Protein AF-A0A8H4NQE8-F1 (afdb_monomer_lite)

Structure (mmCIF, N/CA/C/O backbone):
data_AF-A0A8H4NQE8-F1
#
_entry.id   AF-A0A8H4NQE8-F1
#
loop_
_atom_site.group_PDB
_atom_site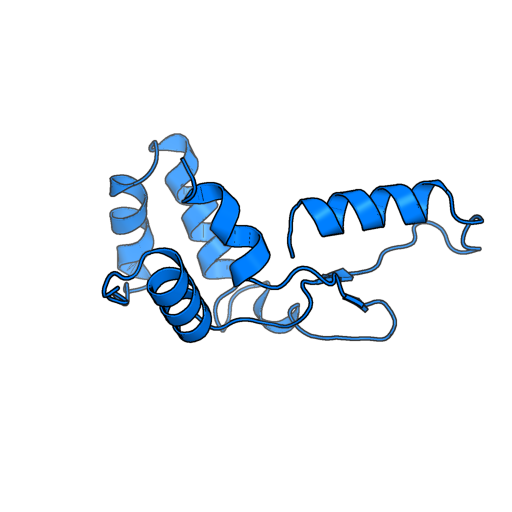.id
_atom_site.type_symbol
_atom_site.label_atom_id
_atom_site.label_alt_id
_atom_site.label_comp_id
_atom_site.label_asym_id
_atom_site.label_entity_id
_atom_site.label_seq_id
_atom_site.pdbx_PDB_ins_code
_atom_site.Cartn_x
_atom_site.Cartn_y
_atom_site.Cartn_z
_atom_site.occupancy
_atom_site.B_iso_or_equiv
_atom_site.auth_seq_id
_atom_site.auth_comp_id
_atom_site.auth_asym_id
_atom_site.auth_atom_id
_atom_site.pdbx_PDB_model_num
ATOM 1 N N . VAL A 1 1 ? 3.074 0.486 -1.363 1.00 93.25 1 VAL A N 1
ATOM 2 C CA . VAL A 1 1 ? 3.618 1.518 -2.280 1.00 93.25 1 VAL A CA 1
ATOM 3 C C . VAL A 1 1 ? 2.697 2.734 -2.254 1.00 93.25 1 VAL A C 1
ATOM 5 O O . VAL A 1 1 ? 1.511 2.547 -2.007 1.00 93.25 1 VAL A O 1
ATOM 8 N N . SER A 1 2 ? 3.204 3.958 -2.429 1.00 95.44 2 SER A N 1
ATOM 9 C CA . SER A 1 2 ? 2.341 5.148 -2.535 1.00 95.44 2 SER A CA 1
ATOM 10 C C . SER A 1 2 ? 1.799 5.322 -3.961 1.00 95.44 2 SER A C 1
ATOM 12 O O . SER A 1 2 ? 2.465 4.943 -4.922 1.00 95.44 2 SER A O 1
ATOM 14 N N . ILE A 1 3 ? 0.627 5.950 -4.126 1.00 94.31 3 ILE A N 1
ATOM 15 C CA . ILE A 1 3 ? 0.060 6.250 -5.461 1.00 94.31 3 ILE A CA 1
ATOM 16 C C . ILE A 1 3 ? 1.019 7.123 -6.284 1.00 94.31 3 ILE A C 1
ATOM 18 O O . ILE A 1 3 ? 1.153 6.941 -7.492 1.00 94.31 3 ILE A O 1
ATOM 22 N N . LYS A 1 4 ? 1.729 8.042 -5.620 1.00 94.56 4 LYS A N 1
ATOM 23 C CA . LYS A 1 4 ? 2.740 8.887 -6.253 1.00 94.56 4 LYS A CA 1
ATOM 24 C C . LYS A 1 4 ? 3.874 8.056 -6.859 1.00 94.56 4 LYS A C 1
ATOM 26 O O . LYS A 1 4 ? 4.198 8.256 -8.024 1.00 94.56 4 LYS A O 1
ATOM 31 N N . ASP A 1 5 ? 4.442 7.116 -6.100 1.00 97.31 5 ASP A N 1
ATOM 32 C CA . ASP A 1 5 ? 5.521 6.254 -6.603 1.00 97.31 5 ASP A CA 1
ATOM 33 C C . ASP A 1 5 ? 5.039 5.371 -7.768 1.00 97.31 5 ASP A C 1
ATOM 35 O O . ASP A 1 5 ? 5.790 5.159 -8.716 1.00 97.31 5 ASP A O 1
ATOM 39 N N . VAL A 1 6 ? 3.784 4.894 -7.733 1.00 97.00 6 VAL A N 1
ATOM 40 C CA . VAL A 1 6 ? 3.175 4.160 -8.860 1.00 97.00 6 VAL A CA 1
ATOM 41 C C . VAL A 1 6 ? 3.149 5.034 -10.112 1.00 97.00 6 VAL A C 1
ATOM 43 O O . VAL A 1 6 ? 3.654 4.623 -11.153 1.00 97.00 6 VAL A O 1
ATOM 46 N N . GLY A 1 7 ? 2.630 6.260 -10.007 1.00 96.69 7 GLY A N 1
ATOM 47 C CA . GLY A 1 7 ? 2.579 7.196 -11.131 1.00 96.69 7 GLY A CA 1
ATOM 48 C C . GLY A 1 7 ? 3.963 7.543 -11.687 1.00 96.69 7 GLY A C 1
ATOM 49 O O . GLY A 1 7 ? 4.161 7.514 -12.901 1.00 96.69 7 GLY A O 1
ATOM 50 N N . GLU A 1 8 ? 4.938 7.815 -10.812 1.00 96.56 8 GLU A N 1
ATOM 51 C CA . GLU A 1 8 ? 6.331 8.061 -11.210 1.00 96.56 8 GLU A CA 1
ATOM 52 C C . GLU A 1 8 ? 6.942 6.848 -11.923 1.00 96.56 8 GLU A C 1
ATOM 54 O O . GLU A 1 8 ? 7.620 7.010 -12.938 1.00 96.56 8 GLU A O 1
ATOM 59 N N . SER A 1 9 ? 6.688 5.635 -11.424 1.00 95.94 9 SER A N 1
ATOM 60 C CA . SER A 1 9 ? 7.190 4.401 -12.027 1.00 95.94 9 SER A CA 1
ATOM 61 C C . SER A 1 9 ? 6.588 4.171 -13.414 1.00 95.94 9 SER A C 1
ATOM 63 O O . SER A 1 9 ? 7.337 3.964 -14.367 1.00 95.94 9 SER A O 1
ATOM 65 N N . CYS A 1 10 ? 5.269 4.319 -13.568 1.00 95.44 10 CYS A N 1
ATOM 66 C CA . CYS A 1 10 ? 4.609 4.219 -14.869 1.00 95.44 10 CYS A CA 1
ATOM 67 C C . CYS A 1 10 ? 5.138 5.258 -15.867 1.00 95.44 10 CYS A C 1
ATOM 69 O O . CYS A 1 10 ? 5.445 4.912 -17.005 1.00 95.44 10 CYS A O 1
ATOM 71 N N . ALA A 1 11 ? 5.280 6.521 -15.450 1.00 96.50 11 ALA A N 1
ATOM 72 C CA . ALA A 1 11 ? 5.799 7.581 -16.313 1.00 96.50 11 ALA A CA 1
ATOM 73 C C . ALA A 1 11 ? 7.253 7.317 -16.734 1.00 96.50 11 ALA A C 1
ATOM 75 O O . ALA A 1 11 ? 7.605 7.513 -17.895 1.00 96.50 11 ALA A O 1
ATOM 76 N N . LYS A 1 12 ? 8.089 6.837 -15.807 1.00 94.69 12 LYS A N 1
ATOM 77 C CA . LYS A 1 12 ? 9.479 6.474 -16.091 1.00 94.69 12 LYS A CA 1
ATOM 78 C C . LYS A 1 12 ? 9.568 5.347 -17.118 1.00 94.69 12 LYS A C 1
ATOM 80 O O . LYS A 1 12 ? 10.331 5.474 -18.067 1.00 94.69 12 LYS A O 1
ATOM 85 N N . GLU A 1 13 ? 8.808 4.270 -16.939 1.00 92.62 13 GLU A N 1
ATOM 86 C CA . GLU A 1 13 ? 8.848 3.124 -17.856 1.00 92.62 13 GLU A CA 1
ATOM 87 C C . GLU A 1 13 ? 8.241 3.453 -19.225 1.00 92.62 13 GLU A C 1
ATOM 89 O O . GLU A 1 13 ? 8.733 2.966 -20.236 1.00 92.62 13 GLU A O 1
ATOM 94 N N . LEU A 1 14 ? 7.236 4.333 -19.283 1.00 93.19 14 LEU A N 1
ATOM 95 C CA . LEU A 1 14 ? 6.666 4.811 -20.546 1.00 93.19 14 LEU A CA 1
ATOM 96 C C . LEU A 1 14 ? 7.672 5.623 -21.381 1.00 93.19 14 LEU A C 1
ATOM 98 O O . LEU A 1 14 ? 7.606 5.608 -22.608 1.00 93.19 14 LEU A O 1
ATOM 102 N N . LEU A 1 15 ? 8.576 6.349 -20.719 1.00 95.44 15 LEU A N 1
ATOM 103 C CA . LEU A 1 15 ? 9.592 7.195 -21.356 1.00 95.44 15 LEU A CA 1
ATOM 104 C C . LEU A 1 15 ? 10.941 6.485 -21.552 1.00 95.44 15 LEU A C 1
ATOM 106 O O . LEU A 1 15 ? 11.847 7.062 -22.154 1.00 95.44 15 LEU A O 1
ATOM 110 N N . ALA A 1 16 ? 11.104 5.275 -21.018 1.00 91.44 16 ALA A N 1
ATOM 111 C CA . ALA A 1 16 ? 12.335 4.508 -21.131 1.00 91.44 16 ALA A CA 1
ATOM 112 C C . ALA A 1 16 ? 12.497 3.900 -22.533 1.00 91.44 16 ALA A C 1
ATOM 114 O O . ALA A 1 16 ? 11.535 3.716 -23.281 1.00 91.44 16 ALA A O 1
ATOM 115 N N . GLU A 1 17 ? 13.732 3.541 -22.885 1.00 90.56 17 GLU A N 1
ATOM 116 C CA . GLU A 1 17 ? 13.976 2.728 -24.074 1.00 90.56 17 GLU A CA 1
ATOM 117 C C . GLU A 1 17 ? 13.274 1.368 -23.954 1.00 90.56 17 GLU A C 1
ATOM 119 O O . GLU A 1 17 ? 13.174 0.786 -22.869 1.00 90.56 17 GLU A O 1
ATOM 124 N N . CYS A 1 18 ? 12.794 0.847 -25.088 1.00 84.12 18 CYS A N 1
ATOM 125 C CA . CYS A 1 18 ? 12.128 -0.448 -25.123 1.00 84.12 18 CYS A CA 1
ATOM 126 C C . CYS A 1 18 ? 13.049 -1.539 -24.580 1.00 84.12 18 CYS A C 1
ATOM 128 O O . CYS A 1 18 ? 14.139 -1.785 -25.100 1.00 84.12 18 CYS A O 1
ATOM 130 N N . LYS A 1 19 ? 12.567 -2.251 -23.563 1.00 82.12 19 LYS A N 1
ATOM 131 C CA . LYS A 1 19 ? 13.236 -3.452 -23.074 1.00 82.12 19 LYS A CA 1
ATOM 132 C C . LYS A 1 19 ? 13.168 -4.505 -24.176 1.00 82.12 19 LYS A C 1
ATOM 134 O O . LYS A 1 19 ? 12.108 -4.740 -24.747 1.00 82.12 19 LYS A O 1
ATOM 139 N N . GLY A 1 20 ? 14.286 -5.168 -24.464 1.00 81.50 20 GLY A N 1
ATOM 140 C CA . GLY A 1 20 ? 14.367 -6.220 -25.490 1.00 81.50 20 GLY A CA 1
ATOM 141 C C . GLY A 1 20 ? 13.567 -7.497 -25.179 1.00 81.50 20 GLY A C 1
ATOM 142 O O . GLY A 1 20 ? 13.775 -8.514 -25.831 1.00 81.50 20 GLY A O 1
ATOM 143 N N . ILE A 1 21 ? 12.692 -7.471 -24.169 1.00 84.38 21 ILE A N 1
ATOM 144 C CA . ILE A 1 21 ? 11.855 -8.578 -23.701 1.00 84.38 21 ILE A CA 1
ATOM 145 C C . ILE A 1 21 ? 10.420 -8.051 -23.593 1.00 84.38 21 ILE A C 1
ATOM 147 O O . ILE A 1 21 ? 10.196 -7.016 -22.968 1.00 84.38 21 ILE A O 1
ATOM 151 N N . SER A 1 22 ? 9.455 -8.761 -24.188 1.00 87.38 22 SER A N 1
ATOM 152 C CA . SER A 1 22 ? 8.036 -8.389 -24.171 1.00 87.38 22 SER A CA 1
ATOM 153 C C . SER A 1 22 ? 7.130 -9.624 -24.015 1.00 87.38 22 SER A C 1
ATOM 155 O O . SER A 1 22 ? 7.318 -10.590 -24.760 1.00 87.38 22 SER A O 1
ATOM 157 N N . PRO A 1 23 ? 6.151 -9.610 -23.088 1.00 88.62 23 PRO A N 1
ATOM 158 C CA . PRO A 1 23 ? 5.919 -8.560 -22.093 1.0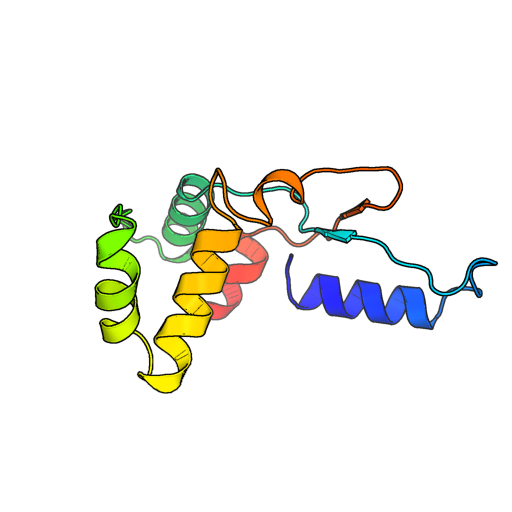0 88.62 23 PRO A CA 1
ATOM 159 C C . PRO A 1 23 ? 7.008 -8.547 -21.007 1.00 88.62 23 PRO A C 1
ATOM 161 O O . PRO A 1 23 ? 7.529 -9.590 -20.612 1.00 88.62 23 PRO A O 1
ATOM 164 N N . TYR A 1 24 ? 7.347 -7.353 -20.524 1.00 88.94 24 TYR A N 1
ATOM 165 C CA . TYR A 1 24 ? 8.227 -7.173 -19.372 1.00 88.94 24 TYR A CA 1
ATOM 166 C C . TYR A 1 24 ? 7.389 -6.858 -18.131 1.00 88.94 24 TYR A C 1
ATOM 168 O O . TYR A 1 24 ? 6.596 -5.919 -18.150 1.00 88.94 24 TYR A O 1
ATOM 176 N N . TYR A 1 25 ? 7.609 -7.610 -17.052 1.00 90.25 25 TYR A N 1
ATOM 177 C CA . TYR A 1 25 ? 6.965 -7.405 -15.755 1.00 90.25 25 TYR A CA 1
ATOM 178 C C . TYR A 1 25 ? 8.017 -7.173 -14.673 1.00 90.25 25 TYR A C 1
ATOM 180 O O . TYR A 1 25 ? 9.128 -7.706 -14.756 1.00 90.25 25 TYR A O 1
ATOM 188 N N . TYR A 1 26 ? 7.654 -6.381 -13.672 1.00 92.31 26 TYR A N 1
ATOM 189 C CA . TYR A 1 26 ? 8.462 -6.101 -12.493 1.00 92.31 26 TYR A CA 1
ATOM 190 C C . TYR A 1 26 ? 7.537 -5.765 -11.322 1.00 92.31 26 TYR A C 1
ATOM 192 O O . TYR A 1 26 ? 6.442 -5.237 -11.540 1.00 92.31 26 TYR A O 1
ATOM 200 N N . ASP A 1 27 ? 7.987 -6.043 -10.104 1.00 93.38 27 ASP A N 1
ATOM 201 C CA . ASP A 1 27 ? 7.225 -5.742 -8.896 1.00 93.38 27 ASP A CA 1
ATOM 202 C C . ASP A 1 27 ? 7.573 -4.345 -8.397 1.00 93.38 27 ASP A C 1
ATOM 204 O O . ASP A 1 27 ? 8.742 -3.955 -8.354 1.00 93.38 27 ASP A O 1
ATOM 208 N N . LEU A 1 28 ? 6.557 -3.573 -8.013 1.00 94.94 28 LEU A N 1
ATOM 209 C CA . LEU A 1 28 ? 6.743 -2.240 -7.449 1.00 94.94 28 LEU A CA 1
ATOM 210 C C . LEU A 1 28 ? 6.294 -2.208 -5.989 1.00 94.94 28 LEU A C 1
ATOM 212 O O . LEU A 1 28 ? 5.099 -2.176 -5.682 1.00 94.94 28 LEU A O 1
ATOM 216 N N . TYR A 1 29 ? 7.261 -2.110 -5.081 1.00 94.00 29 TYR A N 1
ATOM 217 C CA . TYR A 1 29 ? 7.001 -1.966 -3.652 1.00 94.00 29 TYR A CA 1
ATOM 218 C C . TYR A 1 29 ? 7.180 -0.537 -3.151 1.00 94.00 29 TYR A C 1
ATOM 220 O O . TYR A 1 29 ? 7.647 0.364 -3.845 1.00 94.00 29 TYR A O 1
ATOM 228 N N . GLY A 1 30 ? 6.746 -0.311 -1.907 1.00 93.12 30 GLY A N 1
ATOM 229 C CA . GLY A 1 30 ? 7.143 0.889 -1.173 1.00 93.12 30 GLY A CA 1
ATOM 230 C C . GLY A 1 30 ? 8.640 0.865 -0.830 1.00 93.12 30 GLY A C 1
ATOM 231 O O . GLY A 1 30 ? 9.330 -0.104 -1.159 1.00 93.12 30 GLY A O 1
ATOM 23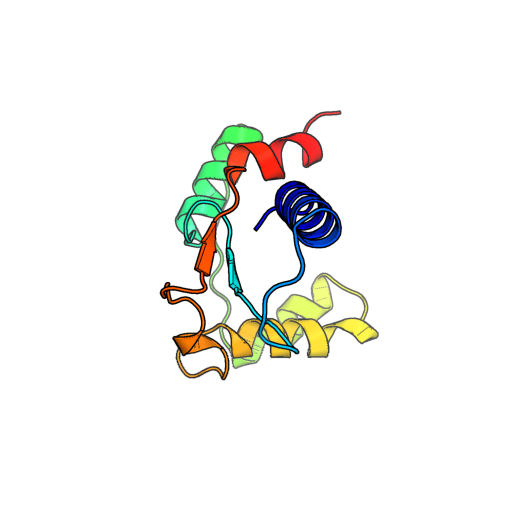2 N N . PRO A 1 31 ? 9.140 1.888 -0.118 1.00 94.56 31 PRO A N 1
ATOM 233 C CA . PRO A 1 31 ? 10.548 1.937 0.285 1.00 94.56 31 PRO A CA 1
ATOM 234 C C . PRO A 1 31 ? 10.950 0.762 1.187 1.00 94.56 31 PRO A C 1
ATOM 236 O O . PRO A 1 31 ? 12.104 0.349 1.185 1.00 94.56 31 PRO A O 1
ATOM 239 N N . ARG A 1 32 ? 9.993 0.205 1.939 1.00 93.38 32 ARG A N 1
ATOM 240 C CA . ARG A 1 32 ? 10.135 -1.007 2.754 1.00 93.38 32 ARG A CA 1
ATOM 241 C C . ARG A 1 32 ? 8.768 -1.627 3.048 1.00 93.38 32 ARG A C 1
ATOM 243 O O . ARG A 1 32 ? 7.734 -0.995 2.815 1.00 93.38 32 ARG A O 1
ATOM 250 N N . HIS A 1 33 ? 8.765 -2.839 3.600 1.00 90.81 33 HIS A N 1
ATOM 251 C CA . HIS A 1 33 ? 7.565 -3.438 4.185 1.00 90.81 33 HIS A CA 1
ATOM 252 C C . HIS A 1 33 ? 7.247 -2.802 5.543 1.00 90.81 33 HIS A C 1
ATOM 254 O O . HIS A 1 33 ? 8.140 -2.367 6.277 1.00 90.81 33 HIS A O 1
ATOM 260 N N . TYR A 1 34 ? 5.958 -2.756 5.868 1.00 92.69 34 TYR A N 1
ATOM 261 C CA . TYR A 1 34 ? 5.446 -2.192 7.112 1.00 92.69 34 TYR A CA 1
ATOM 262 C C . TYR A 1 34 ? 4.558 -3.216 7.808 1.00 92.69 34 TYR A C 1
ATOM 264 O O . TYR A 1 34 ? 3.725 -3.865 7.176 1.00 92.69 34 TYR A O 1
ATOM 272 N N . SER A 1 35 ? 4.727 -3.337 9.118 1.00 92.38 35 SER A N 1
ATOM 273 C CA . SER A 1 35 ? 3.845 -4.107 9.986 1.00 92.38 35 SER A CA 1
ATOM 274 C C . SER A 1 35 ? 2.649 -3.261 10.451 1.00 92.38 35 SER A C 1
ATOM 276 O O . SER A 1 35 ? 2.694 -2.028 10.389 1.00 92.38 35 SER A O 1
ATOM 278 N N . PRO A 1 36 ? 1.596 -3.874 11.022 1.00 93.88 36 PRO A N 1
ATOM 279 C CA . PRO A 1 36 ? 0.532 -3.125 11.696 1.00 93.88 36 PRO A CA 1
ATOM 280 C C . PRO A 1 36 ? 1.041 -2.197 12.815 1.00 93.88 36 PRO A C 1
ATOM 282 O O . PRO A 1 36 ? 0.447 -1.149 13.066 1.00 93.88 36 PRO A O 1
ATOM 285 N N . ILE A 1 37 ? 2.163 -2.543 13.461 1.00 97.00 37 ILE A N 1
ATOM 286 C CA . ILE A 1 37 ? 2.793 -1.706 14.492 1.00 97.00 37 ILE A CA 1
ATOM 287 C C . ILE A 1 37 ? 3.396 -0.438 13.879 1.00 97.00 37 ILE A C 1
ATOM 289 O O . ILE A 1 37 ? 3.229 0.645 14.442 1.00 97.00 37 ILE A O 1
ATOM 293 N N . ASP A 1 38 ? 4.040 -0.545 12.711 1.00 97.38 38 ASP A N 1
ATOM 294 C CA . ASP A 1 38 ? 4.540 0.623 11.979 1.00 97.38 38 ASP A CA 1
ATOM 295 C C . ASP A 1 38 ? 3.392 1.570 11.604 1.00 97.38 38 ASP A C 1
ATOM 297 O O . ASP A 1 38 ? 3.519 2.786 11.745 1.00 97.38 38 ASP A O 1
ATOM 301 N N . VAL A 1 39 ? 2.256 1.015 11.162 1.00 96.38 39 VAL A N 1
ATOM 302 C CA . VAL A 1 39 ? 1.060 1.796 10.805 1.00 96.38 39 VAL A CA 1
ATOM 303 C C . VAL A 1 39 ? 0.496 2.523 12.021 1.00 96.38 39 VAL A C 1
ATOM 305 O O . VAL A 1 39 ? 0.232 3.723 11.934 1.00 96.38 39 VAL A O 1
ATOM 308 N N . LYS A 1 40 ? 0.380 1.845 13.171 1.00 97.69 40 LYS A N 1
ATOM 309 C CA . LYS A 1 40 ? -0.004 2.492 14.434 1.00 97.69 40 LYS A CA 1
ATOM 310 C C . LYS A 1 40 ? 0.930 3.656 14.755 1.00 97.69 40 LYS A C 1
ATOM 312 O O . LYS A 1 40 ? 0.454 4.771 14.936 1.00 97.69 40 LYS A O 1
ATOM 317 N N . ALA A 1 41 ? 2.241 3.419 14.787 1.00 97.75 41 ALA A N 1
ATOM 318 C CA . ALA A 1 41 ? 3.215 4.450 15.138 1.00 97.75 41 ALA A CA 1
ATOM 319 C C . ALA A 1 41 ? 3.158 5.654 14.182 1.00 97.75 41 ALA A C 1
ATOM 321 O O . ALA A 1 41 ? 3.220 6.802 14.625 1.00 97.75 41 ALA A O 1
ATOM 322 N N . ALA A 1 42 ? 2.987 5.407 12.879 1.00 97.19 42 ALA A N 1
ATOM 323 C CA . ALA A 1 42 ? 2.832 6.458 11.880 1.00 97.19 42 ALA A CA 1
ATOM 324 C C . ALA A 1 42 ? 1.568 7.297 12.115 1.00 97.19 42 ALA A C 1
ATOM 326 O O . ALA A 1 42 ? 1.632 8.524 12.086 1.00 97.19 42 ALA A O 1
ATOM 327 N N . LEU A 1 43 ? 0.428 6.659 12.383 1.00 96.94 43 LEU A N 1
ATOM 328 C CA . LEU A 1 43 ? -0.823 7.370 12.626 1.00 96.94 43 LEU A CA 1
ATOM 329 C C . LEU A 1 43 ? -0.819 8.124 13.966 1.00 96.94 43 LEU A C 1
ATOM 331 O O . LEU A 1 43 ? -1.314 9.250 14.022 1.00 96.94 43 LEU A O 1
ATOM 335 N N . GLU A 1 44 ? -0.229 7.565 15.028 1.00 97.69 44 GLU A N 1
ATOM 336 C CA . GLU A 1 44 ? -0.063 8.277 16.306 1.00 97.69 44 GLU A CA 1
ATOM 337 C C . GLU A 1 44 ? 0.835 9.512 16.129 1.00 97.69 44 GLU A C 1
ATOM 339 O O . GLU A 1 44 ? 0.527 10.584 16.647 1.00 97.69 44 GLU A O 1
ATOM 344 N N . ASN A 1 45 ? 1.907 9.394 15.333 1.00 96.81 45 ASN A N 1
ATOM 345 C CA . ASN A 1 45 ? 2.779 10.516 14.986 1.00 96.81 45 ASN A CA 1
ATOM 346 C C . ASN A 1 45 ? 2.032 11.622 14.228 1.00 96.81 45 ASN A C 1
AT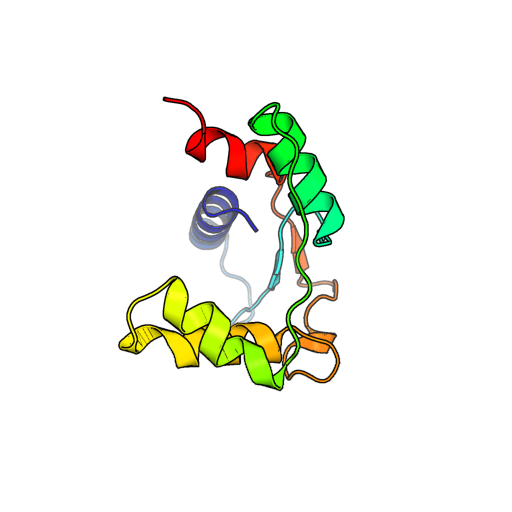OM 348 O O . ASN A 1 45 ? 2.189 12.795 14.555 1.00 96.81 45 ASN A O 1
ATOM 352 N N . ILE A 1 46 ? 1.229 11.256 13.224 1.00 97.00 46 ILE A N 1
ATOM 353 C CA . ILE A 1 46 ? 0.514 12.219 12.376 1.00 97.00 46 ILE A CA 1
ATOM 354 C C . ILE A 1 46 ? -0.600 12.921 13.153 1.00 97.00 46 ILE A C 1
ATOM 356 O O . ILE A 1 46 ? -0.771 14.129 13.030 1.00 97.00 46 ILE A O 1
ATOM 360 N N . THR A 1 47 ? -1.371 12.164 13.931 1.00 95.81 47 THR A N 1
ATOM 361 C CA . THR A 1 47 ? -2.593 12.672 14.572 1.00 95.81 47 THR A CA 1
ATOM 362 C C . THR A 1 47 ? -2.360 13.241 15.969 1.00 95.81 47 THR A C 1
ATOM 364 O O . THR A 1 47 ? -3.236 13.926 16.496 1.00 95.81 47 THR A O 1
ATOM 367 N N . GLY A 1 48 ? -1.233 12.913 16.609 1.00 96.25 48 GLY A N 1
ATOM 368 C CA . GLY A 1 48 ? -0.980 13.208 18.022 1.00 96.25 48 GLY A CA 1
ATOM 369 C C . GLY A 1 48 ? -1.890 12.444 18.994 1.00 96.25 48 GLY A C 1
ATOM 370 O O . GLY A 1 48 ? -1.869 12.717 20.194 1.00 96.25 48 GLY A O 1
ATOM 371 N N . LYS A 1 49 ? -2.707 11.502 18.504 1.00 96.81 49 LYS A N 1
ATOM 372 C CA . LYS A 1 49 ? -3.656 10.713 19.300 1.00 96.81 49 LYS A CA 1
ATOM 373 C C . LYS A 1 49 ? -3.111 9.312 19.539 1.00 96.81 49 LYS A C 1
ATOM 375 O O . LYS A 1 49 ? -2.349 8.791 18.732 1.00 96.81 49 LYS A O 1
ATOM 380 N N . ARG A 1 50 ? -3.540 8.683 20.636 1.00 97.25 50 ARG A N 1
ATOM 381 C CA . ARG A 1 50 ? -3.311 7.251 20.868 1.00 97.25 50 ARG A CA 1
ATOM 382 C C . ARG A 1 50 ? -4.217 6.422 19.969 1.00 97.25 50 ARG A C 1
ATOM 384 O O . ARG A 1 50 ? -5.386 6.764 19.801 1.00 97.25 50 ARG A O 1
ATOM 391 N N . ILE A 1 51 ? -3.670 5.348 19.409 1.00 96.38 51 ILE A N 1
ATOM 392 C CA . ILE A 1 51 ? -4.378 4.463 18.481 1.00 96.38 51 ILE A CA 1
ATOM 393 C C . ILE A 1 51 ? -4.239 3.021 18.944 1.00 96.38 51 ILE A C 1
ATOM 395 O O . ILE A 1 51 ? -3.137 2.537 19.208 1.00 96.38 51 ILE A O 1
ATOM 399 N N . ASP A 1 52 ? -5.361 2.316 18.996 1.00 96.12 52 ASP A N 1
ATOM 400 C CA . ASP A 1 52 ? -5.403 0.905 19.356 1.00 96.12 52 ASP A CA 1
ATOM 401 C C . ASP A 1 52 ? -5.384 0.009 18.117 1.00 96.12 52 ASP A C 1
ATOM 403 O O . ASP A 1 52 ? -5.930 0.344 17.067 1.00 96.12 52 ASP A O 1
ATOM 407 N N . ILE A 1 53 ? -4.741 -1.151 18.258 1.00 95.56 53 ILE A N 1
ATOM 408 C CA . ILE A 1 53 ? -4.799 -2.232 17.274 1.00 95.56 53 ILE A CA 1
ATOM 409 C C . ILE A 1 53 ? -5.755 -3.275 17.828 1.00 95.56 53 ILE A C 1
ATOM 411 O O . ILE A 1 53 ? -5.539 -3.795 18.922 1.00 95.56 53 ILE A O 1
ATOM 415 N N . ILE A 1 54 ? -6.792 -3.584 17.057 1.00 93.88 54 ILE A N 1
ATOM 416 C CA . ILE A 1 54 ? -7.795 -4.580 17.420 1.00 93.88 54 ILE A CA 1
ATOM 417 C C . ILE A 1 54 ? -7.581 -5.798 16.516 1.00 93.88 54 ILE A C 1
ATOM 419 O O . ILE A 1 54 ? -7.801 -5.687 15.307 1.00 93.88 54 ILE A O 1
ATOM 423 N N . PRO A 1 55 ? -7.129 -6.944 17.054 1.00 93.25 55 PRO A N 1
ATOM 424 C CA . PRO A 1 55 ? -7.048 -8.173 16.281 1.00 93.25 55 PRO A CA 1
ATOM 425 C C . PRO A 1 55 ? -8.458 -8.692 15.985 1.00 93.25 55 PRO A C 1
ATOM 427 O O . PRO A 1 55 ? -9.326 -8.691 16.858 1.00 93.25 55 PRO A O 1
ATOM 430 N N . ILE A 1 56 ? -8.673 -9.142 14.751 1.00 94.44 56 ILE A N 1
ATOM 431 C CA . ILE A 1 56 ? -9.940 -9.711 14.293 1.00 94.44 56 ILE A CA 1
ATOM 432 C C . ILE A 1 56 ? -9.685 -11.153 13.868 1.00 94.44 56 ILE A C 1
ATOM 434 O O . ILE A 1 56 ? -8.779 -11.421 13.078 1.00 94.44 56 ILE A O 1
ATOM 438 N N . GLU A 1 57 ? -10.483 -12.074 14.403 1.00 93.81 57 GLU A N 1
ATOM 439 C CA . GLU A 1 57 ? -10.432 -13.484 14.016 1.00 93.81 57 GLU A CA 1
ATOM 440 C C . GLU A 1 57 ? -10.857 -13.665 12.555 1.00 93.81 57 GLU A C 1
ATOM 442 O O . GLU A 1 57 ? -11.725 -12.947 12.050 1.00 93.81 57 GLU A O 1
ATOM 447 N N . LYS A 1 58 ? -10.246 -14.636 11.866 1.00 91.88 58 LYS A N 1
ATOM 448 C CA . LYS A 1 58 ? -10.460 -14.844 10.422 1.00 91.88 58 LYS A CA 1
ATOM 449 C C . LYS A 1 58 ? -11.936 -15.071 10.070 1.00 91.88 58 LYS A C 1
ATOM 451 O O . LYS A 1 58 ? -12.405 -14.541 9.069 1.00 91.88 58 LYS A O 1
ATOM 456 N N . ASP A 1 59 ? -12.663 -15.821 10.894 1.00 93.88 59 ASP A N 1
ATOM 457 C CA . ASP A 1 59 ? -14.091 -16.126 10.726 1.00 93.88 59 ASP A CA 1
ATOM 458 C C . ASP A 1 59 ? -15.008 -14.915 10.977 1.00 93.88 59 ASP A C 1
ATOM 460 O O . ASP A 1 59 ? -16.113 -14.853 10.443 1.00 93.88 59 ASP A O 1
ATOM 464 N N . LYS A 1 60 ? -14.530 -13.917 11.729 1.00 96.31 60 LYS A N 1
ATOM 465 C CA . LYS A 1 60 ? -15.249 -12.667 12.029 1.00 96.31 60 LYS A CA 1
ATOM 466 C C . LYS A 1 60 ? -14.909 -11.519 11.084 1.00 96.31 60 LYS A C 1
ATOM 468 O O . LYS A 1 60 ? -15.539 -10.463 11.154 1.00 96.31 60 LYS A O 1
ATOM 473 N N . LEU A 1 61 ? -13.933 -11.697 10.192 1.00 94.75 61 LEU A N 1
ATOM 474 C CA . LEU A 1 61 ? -13.450 -10.630 9.316 1.00 94.75 61 LEU A CA 1
ATOM 475 C C . LEU A 1 61 ? -14.564 -10.061 8.425 1.00 94.75 61 LEU A C 1
ATOM 477 O O . LEU A 1 61 ? -14.679 -8.844 8.297 1.00 94.75 61 LEU A O 1
ATOM 481 N N . SER A 1 62 ? -15.427 -10.917 7.868 1.00 96.31 62 SER A N 1
ATOM 482 C CA . SER A 1 62 ? -16.545 -10.471 7.024 1.00 96.31 62 SER A CA 1
ATOM 483 C C . SER A 1 62 ? -17.564 -9.631 7.790 1.00 96.31 62 SER A C 1
ATOM 485 O O . SER A 1 62 ? -18.041 -8.630 7.259 1.00 96.31 62 SER A O 1
ATOM 487 N N . GLU A 1 63 ? -17.898 -10.016 9.023 1.00 97.06 63 GLU A N 1
ATOM 488 C CA . GLU A 1 63 ? -18.816 -9.252 9.872 1.00 97.06 63 GLU A CA 1
ATOM 489 C C . GLU A 1 63 ? -18.216 -7.887 10.218 1.00 97.06 63 GLU A C 1
ATOM 491 O O . GLU A 1 63 ? -18.886 -6.862 10.106 1.00 97.06 63 GLU A O 1
ATOM 496 N N . PHE A 1 64 ? -16.929 -7.862 10.573 1.00 96.12 64 PHE A N 1
ATOM 497 C CA . PHE A 1 64 ? -16.218 -6.628 10.882 1.00 96.12 64 PHE A CA 1
ATOM 498 C C . PHE A 1 64 ? -16.175 -5.667 9.683 1.00 96.12 64 PHE A C 1
ATOM 500 O O . PHE A 1 64 ? -16.484 -4.483 9.825 1.00 96.12 64 PHE A O 1
ATOM 507 N N . VAL A 1 65 ? -15.832 -6.166 8.491 1.00 95.75 65 VAL A N 1
ATOM 508 C CA . VAL A 1 65 ? -15.757 -5.355 7.264 1.00 95.75 65 VAL A CA 1
ATOM 509 C C . VAL A 1 65 ? -17.136 -4.811 6.874 1.00 95.75 65 VAL A C 1
ATOM 511 O O . VAL A 1 65 ? -17.245 -3.634 6.524 1.00 95.75 65 VAL A O 1
ATOM 514 N N . ALA A 1 66 ? -18.204 -5.604 7.013 1.00 97.06 66 ALA A N 1
ATOM 515 C CA . ALA A 1 66 ? -19.574 -5.182 6.703 1.00 97.06 66 ALA A CA 1
ATOM 516 C C . ALA A 1 66 ? -20.063 -3.974 7.522 1.00 97.06 66 ALA A C 1
ATOM 518 O O . ALA A 1 66 ? -20.963 -3.259 7.089 1.00 97.06 66 ALA A O 1
ATOM 519 N N . GLN A 1 67 ? -19.455 -3.699 8.680 1.00 97.06 67 GLN A N 1
ATOM 520 C CA . GLN A 1 67 ? -19.765 -2.515 9.489 1.00 97.06 67 GLN A CA 1
ATOM 521 C C . GLN A 1 67 ? -19.103 -1.228 8.968 1.00 97.06 67 GLN A C 1
ATOM 523 O O . GLN A 1 67 ? -19.409 -0.141 9.463 1.00 97.06 67 GLN A O 1
ATOM 528 N N . LYS A 1 68 ? -18.148 -1.328 8.034 1.00 94.25 68 LYS A N 1
ATOM 529 C CA . LYS A 1 68 ? -17.291 -0.213 7.590 1.00 94.25 68 LYS A CA 1
ATOM 530 C C . LYS A 1 68 ? -17.472 0.163 6.125 1.00 94.25 68 LYS A C 1
ATOM 532 O O . LYS A 1 68 ? -17.146 1.291 5.764 1.00 94.25 68 LYS A O 1
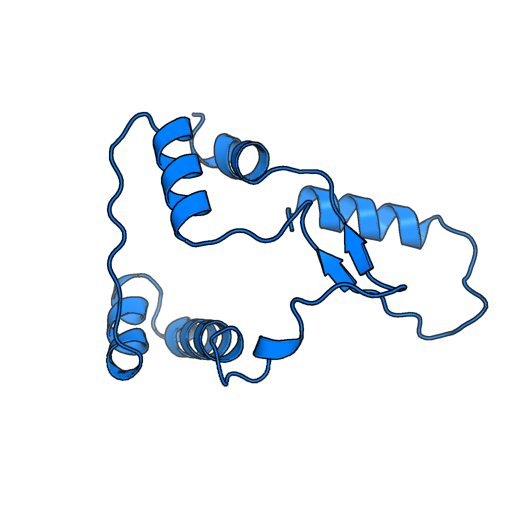ATOM 537 N N . VAL A 1 69 ? -17.975 -0.748 5.294 1.00 94.81 69 VAL A N 1
ATOM 538 C CA . VAL A 1 69 ? -18.128 -0.538 3.848 1.00 94.81 69 VAL A CA 1
ATOM 539 C C . VAL A 1 69 ? -19.496 -1.015 3.348 1.00 94.81 69 VAL A C 1
ATOM 541 O O . VAL A 1 69 ? -20.135 -1.836 4.007 1.00 94.81 69 VAL A O 1
ATOM 544 N N . PRO A 1 70 ? -19.959 -0.547 2.173 1.00 96.50 70 PRO A N 1
ATOM 545 C CA . PRO A 1 70 ? -21.152 -1.089 1.531 1.00 96.50 70 PRO A CA 1
ATOM 546 C C . PRO A 1 70 ? -21.056 -2.603 1.304 1.00 96.50 70 PRO A C 1
ATOM 548 O O . PRO A 1 70 ? -20.008 -3.110 0.906 1.00 96.50 70 PRO A O 1
ATOM 551 N N . GLY A 1 71 ? -22.181 -3.308 1.475 1.00 95.56 71 GLY A N 1
ATOM 552 C CA . GLY A 1 71 ? -22.258 -4.773 1.378 1.00 95.56 71 GLY A CA 1
ATOM 553 C C . GLY A 1 71 ? -21.662 -5.360 0.093 1.00 95.56 71 GLY A C 1
ATOM 554 O O . GLY A 1 71 ? -21.044 -6.420 0.133 1.00 95.56 71 GLY A O 1
ATOM 555 N N . ALA A 1 72 ? -21.777 -4.636 -1.024 1.00 96.50 72 ALA A N 1
ATOM 556 C CA . ALA A 1 72 ? -21.240 -5.041 -2.323 1.00 96.50 72 ALA A CA 1
ATOM 557 C C . ALA A 1 72 ? -19.706 -5.192 -2.359 1.00 96.50 72 ALA A C 1
ATOM 559 O O . ALA A 1 72 ? -19.207 -5.892 -3.226 1.00 96.50 72 ALA A O 1
ATOM 560 N N . HIS A 1 73 ? -18.970 -4.568 -1.433 1.00 96.81 73 HIS A N 1
ATOM 561 C CA . HIS A 1 73 ? -17.501 -4.598 -1.387 1.00 96.81 73 HIS A CA 1
ATOM 562 C C . HIS A 1 73 ? -16.944 -5.481 -0.266 1.00 96.81 73 HIS A C 1
ATOM 564 O O . HIS A 1 73 ? -15.731 -5.580 -0.098 1.00 96.81 73 HIS A O 1
ATOM 570 N N . VAL A 1 74 ? -17.814 -6.094 0.545 1.00 96.81 74 VAL A N 1
ATOM 571 C CA . VAL A 1 74 ? -17.383 -6.826 1.743 1.00 96.81 74 VAL A CA 1
ATOM 572 C C . VAL A 1 74 ? -16.521 -8.025 1.373 1.00 96.81 74 VAL A C 1
ATOM 574 O O . VAL A 1 74 ? -15.437 -8.172 1.930 1.00 96.81 74 VAL A O 1
ATOM 577 N N . GLN A 1 75 ? -16.977 -8.858 0.432 1.00 95.94 75 GLN A N 1
ATOM 578 C CA . GLN A 1 75 ? -16.240 -10.068 0.058 1.00 95.94 75 GLN A CA 1
ATOM 579 C C . GLN A 1 75 ? -14.907 -9.735 -0.611 1.00 95.94 75 GLN A C 1
ATOM 581 O O . GLN A 1 75 ? -13.895 -10.286 -0.196 1.00 95.94 75 GLN A O 1
ATOM 586 N N . ASP A 1 76 ? -14.868 -8.752 -1.515 1.00 95.81 76 ASP A N 1
ATOM 587 C CA . ASP A 1 76 ? -13.625 -8.326 -2.173 1.00 95.81 76 ASP A CA 1
ATOM 588 C C . ASP A 1 76 ? -12.537 -7.929 -1.155 1.00 95.81 76 ASP A C 1
ATOM 590 O O . ASP A 1 76 ? -11.377 -8.328 -1.264 1.00 95.81 76 ASP A O 1
ATOM 594 N N . ILE A 1 77 ? -12.907 -7.173 -0.114 1.00 95.31 77 ILE A N 1
ATOM 595 C CA . ILE A 1 77 ? -11.967 -6.749 0.936 1.00 95.31 77 ILE A CA 1
ATOM 596 C C . ILE A 1 77 ? -11.537 -7.930 1.815 1.00 95.31 77 ILE A C 1
ATOM 598 O O . ILE A 1 77 ? -10.365 -8.013 2.201 1.00 95.31 77 ILE A O 1
ATOM 602 N N . VAL A 1 78 ? -12.463 -8.836 2.147 1.00 95.94 78 VAL A N 1
ATOM 603 C CA . VAL A 1 78 ? -12.171 -10.045 2.933 1.00 95.94 78 VAL A CA 1
ATOM 604 C C . VAL A 1 78 ? -11.196 -10.941 2.175 1.00 95.94 78 VAL A C 1
ATOM 606 O O . VAL A 1 78 ? -10.168 -11.323 2.735 1.00 95.94 78 VAL A O 1
ATOM 609 N N . GLU A 1 79 ? -11.473 -11.230 0.905 1.00 95.25 79 GLU A N 1
ATOM 610 C CA . GLU A 1 79 ? -10.634 -12.070 0.051 1.00 95.25 79 GLU A CA 1
ATOM 611 C C . GLU A 1 79 ? -9.235 -11.478 -0.115 1.00 95.25 79 GLU A C 1
ATOM 613 O O . GLU A 1 79 ? -8.248 -12.170 0.137 1.00 95.25 79 GLU A O 1
ATOM 618 N N . MET A 1 80 ? -9.133 -10.182 -0.434 1.00 93.44 80 MET A N 1
ATOM 619 C CA . MET A 1 80 ? -7.847 -9.488 -0.545 1.00 93.44 80 MET A CA 1
ATOM 620 C C . MET A 1 80 ? -7.047 -9.564 0.760 1.00 93.44 80 MET A C 1
ATOM 622 O O . MET A 1 80 ? -5.842 -9.819 0.749 1.00 93.44 80 MET A O 1
ATOM 626 N N . THR A 1 81 ? -7.709 -9.370 1.903 1.00 93.00 81 THR A N 1
ATOM 627 C CA . THR A 1 81 ? -7.043 -9.432 3.206 1.00 93.00 81 THR A CA 1
ATOM 628 C C . THR A 1 81 ? -6.532 -10.844 3.487 1.00 93.00 81 THR A C 1
ATOM 630 O O . THR A 1 81 ? -5.371 -11.009 3.853 1.00 93.00 81 THR A O 1
ATOM 633 N N . LEU A 1 82 ? -7.360 -11.874 3.284 1.00 94.06 82 LEU A N 1
ATOM 634 C CA . LEU A 1 82 ? -6.977 -13.270 3.517 1.00 94.06 82 LEU A CA 1
ATOM 635 C C . LEU A 1 82 ? -5.872 -13.742 2.566 1.00 94.06 82 LEU A C 1
ATOM 637 O O . LEU A 1 82 ? -5.002 -14.501 2.994 1.00 94.06 82 LEU A O 1
ATOM 641 N N . ALA A 1 83 ? -5.872 -13.273 1.315 1.00 93.25 83 ALA A N 1
ATOM 642 C CA . ALA A 1 83 ? -4.846 -13.593 0.328 1.00 93.25 83 ALA A CA 1
ATOM 643 C C . ALA A 1 83 ? -3.443 -13.157 0.779 1.00 93.25 83 ALA A C 1
ATOM 645 O O . ALA A 1 83 ? -2.480 -13.884 0.540 1.00 93.25 83 ALA A O 1
ATOM 646 N N . ALA A 1 84 ? -3.335 -12.017 1.467 1.00 88.12 84 ALA A N 1
ATOM 647 C CA . ALA A 1 84 ? -2.070 -11.466 1.954 1.00 88.12 84 ALA A CA 1
ATOM 648 C C . ALA A 1 84 ? -1.604 -12.041 3.307 1.00 88.12 84 ALA A C 1
ATOM 650 O O . ALA A 1 84 ? -0.454 -11.838 3.697 1.00 88.12 84 ALA A O 1
ATOM 651 N N . LEU A 1 85 ? -2.472 -12.739 4.050 1.00 89.00 85 LEU A N 1
ATOM 652 C CA . LEU A 1 85 ? -2.103 -13.353 5.330 1.00 89.00 85 LEU A CA 1
ATOM 653 C C . LEU A 1 85 ? -1.284 -14.634 5.135 1.00 89.00 85 LEU A C 1
ATOM 655 O O . LEU A 1 85 ? -1.286 -15.247 4.073 1.00 89.00 85 LEU A O 1
ATOM 659 N N . LEU A 1 86 ? -0.626 -15.091 6.205 1.00 86.06 86 LEU A N 1
ATOM 660 C CA . LEU A 1 86 ? 0.090 -16.369 6.220 1.00 86.06 86 LEU A CA 1
ATOM 661 C C . LEU A 1 86 ? -0.824 -17.525 5.763 1.00 86.06 86 LEU A C 1
ATOM 663 O O . LEU A 1 86 ? -1.911 -17.725 6.320 1.00 86.06 86 LEU A O 1
ATOM 667 N N . GLY A 1 87 ? -0.357 -18.285 4.768 1.00 86.38 87 GLY A N 1
ATOM 668 C CA . GLY A 1 87 ? -1.108 -19.368 4.123 1.00 86.38 87 GLY A CA 1
ATOM 669 C C . GLY A 1 87 ? -2.068 -18.905 3.021 1.00 86.38 87 GLY A C 1
ATOM 670 O O . GLY A 1 87 ? -2.693 -19.744 2.379 1.00 86.38 87 GLY A O 1
ATOM 671 N N . GLY A 1 88 ? -2.187 -17.595 2.799 1.00 89.44 88 GLY A N 1
ATOM 672 C CA . GLY A 1 88 ? -2.885 -17.006 1.664 1.00 89.44 88 GLY A CA 1
ATOM 673 C C . GLY A 1 88 ? -2.050 -17.053 0.384 1.00 89.44 88 GLY A C 1
ATOM 674 O O . GLY A 1 88 ? -0.827 -17.229 0.418 1.00 89.44 88 GLY A O 1
ATOM 675 N N . ILE A 1 89 ? -2.728 -16.887 -0.753 1.00 91.00 89 ILE A N 1
ATOM 676 C CA . ILE A 1 89 ? -2.137 -17.036 -2.091 1.00 91.00 89 ILE A CA 1
ATOM 677 C C . ILE A 1 89 ? -1.014 -16.031 -2.387 1.00 91.00 89 ILE A C 1
ATOM 679 O O . ILE A 1 89 ? -0.136 -16.361 -3.168 1.00 91.00 89 ILE A O 1
ATOM 683 N N . MET A 1 90 ? -1.004 -14.864 -1.731 1.00 85.19 90 MET A N 1
ATOM 684 C CA . MET A 1 90 ? 0.027 -13.827 -1.891 1.00 85.19 90 MET A CA 1
ATOM 685 C C . MET A 1 90 ? 1.104 -13.877 -0.797 1.00 85.19 90 MET A C 1
ATOM 687 O O . MET A 1 90 ? 1.977 -13.016 -0.746 1.00 85.19 90 MET A O 1
ATOM 691 N N . SER A 1 91 ? 1.059 -14.841 0.129 1.00 77.56 91 SER A N 1
ATOM 692 C CA . SER A 1 91 ? 1.943 -14.838 1.309 1.00 77.56 91 SER A CA 1
ATOM 693 C C . SER A 1 91 ? 3.444 -14.899 0.982 1.00 77.56 91 SER A C 1
ATOM 695 O O . SER A 1 91 ? 4.250 -14.410 1.773 1.00 77.56 91 SER A O 1
ATOM 697 N N . GLY A 1 92 ? 3.816 -15.465 -0.170 1.00 72.81 92 GLY A N 1
ATOM 698 C CA . GLY A 1 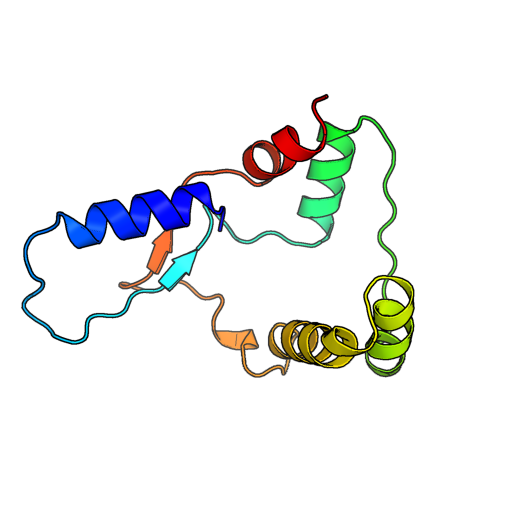92 ? 5.195 -15.524 -0.668 1.00 72.81 92 GLY A CA 1
ATOM 699 C C . GLY A 1 92 ? 5.588 -14.374 -1.597 1.00 72.81 92 GLY A C 1
ATOM 700 O O . GLY A 1 92 ? 6.770 -14.231 -1.902 1.00 72.81 92 GLY A O 1
ATOM 701 N N . ASP A 1 93 ? 4.630 -13.545 -2.009 1.00 76.25 93 ASP A N 1
ATOM 702 C CA . ASP A 1 93 ? 4.848 -12.545 -3.058 1.00 76.25 93 ASP A CA 1
ATOM 703 C C . ASP A 1 93 ? 5.537 -11.290 -2.516 1.00 76.25 93 ASP A C 1
ATOM 705 O O . ASP A 1 93 ? 6.093 -10.516 -3.273 1.00 76.25 93 ASP A O 1
ATOM 709 N N . PHE A 1 94 ? 5.601 -11.100 -1.196 1.00 76.44 94 PHE A N 1
ATOM 710 C CA . PHE A 1 94 ? 6.221 -9.925 -0.570 1.00 76.44 94 PHE A CA 1
ATOM 711 C C . PHE A 1 94 ? 7.758 -10.005 -0.457 1.00 76.44 94 PHE A C 1
ATOM 713 O O . PHE A 1 94 ? 8.341 -9.380 0.428 1.00 76.44 94 PHE A O 1
ATOM 720 N N . GLY A 1 95 ? 8.413 -10.807 -1.299 1.00 80.69 95 GLY A N 1
ATOM 721 C CA . GLY A 1 95 ? 9.872 -10.891 -1.388 1.00 80.69 95 GLY A CA 1
ATOM 722 C C . GLY A 1 95 ? 10.484 -9.752 -2.207 1.00 80.69 95 GLY A C 1
ATOM 723 O O . GLY A 1 95 ? 9.786 -8.897 -2.740 1.00 80.69 95 GLY A O 1
ATOM 724 N N . SER A 1 96 ? 11.811 -9.728 -2.316 1.00 82.75 96 SER A N 1
ATOM 725 C CA . SER A 1 96 ? 12.507 -8.865 -3.275 1.00 82.75 96 SER A CA 1
ATOM 726 C C . SER A 1 96 ? 13.469 -9.701 -4.104 1.00 82.75 96 SER A C 1
ATOM 728 O O . SER A 1 96 ? 14.204 -10.530 -3.566 1.00 82.75 96 SER A O 1
ATOM 730 N N . ASP A 1 97 ? 13.456 -9.466 -5.406 1.00 86.88 97 ASP A N 1
ATOM 731 C CA . ASP A 1 97 ? 14.301 -10.119 -6.395 1.00 86.88 97 ASP A CA 1
ATOM 732 C C . ASP A 1 97 ? 14.928 -9.091 -7.355 1.00 86.88 97 ASP A C 1
ATOM 734 O O . ASP A 1 97 ? 14.827 -7.876 -7.171 1.00 86.88 97 ASP A O 1
ATOM 738 N N . GLU A 1 98 ? 15.588 -9.576 -8.405 1.00 87.25 98 GLU A N 1
ATOM 739 C CA . GLU A 1 98 ? 16.253 -8.737 -9.409 1.00 87.25 98 GLU A CA 1
ATOM 740 C C . GLU A 1 98 ? 15.286 -7.849 -10.215 1.00 87.25 98 GLU A C 1
ATOM 742 O O . GLU A 1 98 ? 15.714 -6.890 -10.860 1.00 87.25 98 GLU A O 1
ATOM 747 N N . ARG A 1 99 ? 13.984 -8.156 -10.197 1.00 88.69 99 ARG A N 1
ATOM 748 C CA . ARG A 1 99 ? 12.919 -7.410 -10.879 1.00 88.69 99 ARG A CA 1
ATOM 749 C C . ARG A 1 99 ? 12.090 -6.586 -9.906 1.00 88.69 99 ARG A C 1
ATOM 751 O O . ARG A 1 99 ? 11.062 -6.042 -10.292 1.00 88.69 99 ARG A O 1
ATOM 758 N N . THR A 1 100 ? 12.529 -6.448 -8.666 1.00 93.12 100 THR A N 1
ATOM 759 C CA . THR A 1 100 ? 11.838 -5.632 -7.682 1.00 93.12 100 THR A CA 1
ATOM 760 C C . THR A 1 100 ? 12.334 -4.191 -7.738 1.00 93.12 100 THR A C 1
ATOM 762 O O . THR A 1 100 ? 13.527 -3.904 -7.635 1.00 93.12 100 THR A O 1
ATOM 765 N N . VAL A 1 101 ? 11.402 -3.253 -7.878 1.00 94.19 101 VAL A N 1
ATOM 766 C CA . VAL A 1 101 ? 11.651 -1.813 -7.825 1.00 94.19 101 VAL A CA 1
ATOM 767 C C . VAL A 1 101 ? 11.019 -1.251 -6.558 1.00 94.19 101 VAL A C 1
ATOM 769 O O . VAL A 1 101 ? 9.869 -1.538 -6.232 1.00 94.19 101 VAL A O 1
ATOM 772 N N . HIS A 1 102 ? 11.758 -0.396 -5.857 1.00 94.62 102 HIS A N 1
ATOM 773 C CA . HIS A 1 102 ? 11.269 0.270 -4.656 1.00 94.62 102 HIS A CA 1
ATOM 774 C C . HIS A 1 102 ? 10.948 1.739 -4.927 1.00 94.62 102 HIS A C 1
ATOM 776 O O . HIS A 1 102 ? 11.779 2.505 -5.423 1.00 94.62 102 HIS A O 1
ATOM 782 N N . GLY A 1 103 ? 9.732 2.137 -4.559 1.00 95.69 103 GLY A N 1
ATOM 783 C CA . GLY A 1 103 ? 9.359 3.535 -4.383 1.00 95.69 103 GLY A CA 1
ATOM 784 C C . GLY A 1 103 ? 10.128 4.179 -3.229 1.00 95.69 103 GLY A C 1
ATOM 785 O O . GLY A 1 103 ? 10.834 3.513 -2.474 1.00 95.69 103 GLY A O 1
ATOM 786 N N . ARG A 1 104 ? 9.994 5.497 -3.076 1.00 96.38 104 ARG A N 1
ATOM 787 C CA . ARG A 1 104 ? 10.767 6.263 -2.077 1.00 96.38 104 ARG A CA 1
ATOM 788 C C . ARG A 1 104 ? 9.893 6.929 -1.024 1.00 96.38 104 ARG A C 1
ATOM 790 O O . ARG A 1 104 ? 10.414 7.495 -0.066 1.00 96.38 104 ARG A O 1
ATOM 797 N N . THR A 1 105 ? 8.575 6.904 -1.200 1.00 97.62 105 THR A N 1
ATOM 798 C CA . THR A 1 105 ? 7.663 7.612 -0.305 1.00 97.62 105 THR A CA 1
ATOM 799 C C . THR A 1 105 ? 7.419 6.800 0.965 1.00 97.62 105 THR A C 1
ATOM 801 O O . THR A 1 105 ? 6.771 5.754 0.935 1.00 97.62 105 THR A O 1
ATOM 804 N N . GLU A 1 106 ? 7.919 7.305 2.094 1.00 97.06 106 GLU A N 1
ATOM 805 C CA . GLU A 1 106 ? 7.695 6.712 3.416 1.00 97.06 106 GLU A CA 1
ATOM 806 C C . GLU A 1 106 ? 6.227 6.784 3.858 1.00 97.06 106 GLU A C 1
ATOM 808 O O . GLU A 1 106 ? 5.507 7.735 3.540 1.00 97.06 106 GLU A O 1
ATOM 813 N N . LEU A 1 107 ? 5.808 5.811 4.675 1.00 96.44 107 LEU A N 1
ATOM 814 C CA . LEU A 1 107 ? 4.435 5.667 5.174 1.00 96.44 107 LEU A CA 1
ATOM 815 C C . LEU A 1 107 ? 3.868 6.957 5.786 1.00 96.44 107 LEU A C 1
ATOM 817 O O . LEU A 1 107 ? 2.752 7.355 5.463 1.00 96.44 107 LEU A O 1
ATOM 821 N N . VAL A 1 108 ? 4.644 7.647 6.630 1.00 96.12 108 VAL A N 1
ATOM 822 C CA . VAL A 1 108 ? 4.203 8.906 7.258 1.00 96.12 108 VAL A CA 1
ATOM 823 C C . VAL A 1 108 ? 3.957 9.991 6.212 1.00 96.12 108 VAL A C 1
ATOM 825 O O . VAL A 1 108 ? 2.962 10.706 6.296 1.00 96.12 108 VAL A O 1
ATOM 828 N N . ALA A 1 109 ? 4.842 10.115 5.220 1.00 95.69 109 ALA A N 1
ATOM 829 C CA . ALA A 1 109 ? 4.705 11.111 4.163 1.00 95.69 109 ALA A CA 1
ATOM 830 C C . ALA A 1 109 ? 3.497 10.815 3.261 1.00 95.69 109 ALA A C 1
ATOM 832 O O . ALA A 1 109 ? 2.818 11.744 2.837 1.00 95.69 109 ALA A O 1
ATOM 833 N N . ALA A 1 110 ? 3.207 9.534 3.010 1.00 95.00 110 ALA A N 1
ATOM 834 C CA . ALA A 1 110 ? 2.046 9.109 2.233 1.00 95.00 110 ALA A CA 1
ATOM 835 C C . ALA A 1 110 ? 0.714 9.356 2.963 1.00 95.00 110 ALA A C 1
ATOM 837 O O . ALA A 1 110 ? -0.265 9.734 2.327 1.00 95.00 110 ALA A O 1
ATOM 838 N N . LEU A 1 111 ? 0.670 9.149 4.284 1.00 94.56 111 LEU A N 1
ATOM 839 C CA . LEU A 1 111 ? -0.560 9.278 5.073 1.00 94.56 111 LEU A CA 1
ATOM 840 C C . LEU A 1 111 ? -0.848 10.713 5.522 1.00 94.56 111 LEU A C 1
ATOM 842 O O . LEU A 1 111 ? -2.010 11.087 5.627 1.00 94.56 111 LEU A O 1
ATOM 846 N N . ARG A 1 112 ? 0.182 11.526 5.786 1.00 95.06 112 ARG A N 1
ATOM 847 C CA . ARG A 1 112 ? 0.030 12.881 6.346 1.00 95.06 112 ARG A CA 1
ATOM 848 C C . ARG A 1 112 ? -0.967 13.779 5.593 1.00 95.06 112 ARG A C 1
ATOM 850 O O . ARG A 1 112 ? -1.759 14.412 6.287 1.00 95.06 112 ARG A O 1
ATOM 857 N N . PRO A 1 113 ? -1.003 13.815 4.245 1.00 93.75 113 PRO A N 1
ATOM 858 C CA . PRO A 1 113 ? -1.957 14.646 3.509 1.00 93.75 113 PRO A CA 1
ATOM 859 C C . PRO A 1 113 ? -3.431 14.332 3.797 1.00 93.75 113 PRO A C 1
ATOM 861 O O . PRO A 1 113 ? -4.280 15.185 3.582 1.00 93.75 113 PRO A O 1
ATOM 864 N N . LEU A 1 114 ? -3.745 13.128 4.291 1.00 92.06 114 LEU A N 1
ATOM 865 C CA . LEU A 1 114 ? -5.111 12.723 4.643 1.00 92.06 114 LEU A CA 1
ATOM 866 C C . LEU A 1 114 ? -5.604 13.337 5.964 1.00 92.06 114 LEU A C 1
ATOM 868 O O . LEU A 1 114 ? -6.782 13.219 6.286 1.00 92.06 114 LEU A O 1
ATOM 872 N N . TYR A 1 115 ? -4.702 13.940 6.744 1.00 89.88 115 TYR A N 1
ATOM 873 C CA . TYR A 1 115 ? -4.970 14.469 8.086 1.00 89.88 115 TYR A CA 1
ATOM 874 C C . TYR A 1 115 ? -4.644 15.961 8.223 1.00 89.88 115 TYR A C 1
ATOM 876 O O . TYR A 1 115 ? -4.778 16.520 9.309 1.00 89.88 115 TYR A O 1
ATOM 884 N N . THR A 1 116 ? -4.188 16.599 7.147 1.00 80.19 116 THR A N 1
ATOM 885 C CA . THR A 1 116 ? -4.017 18.050 7.060 1.00 80.19 116 THR A CA 1
ATOM 886 C C . THR A 1 116 ? -5.257 18.647 6.407 1.00 80.19 116 THR A C 1
ATOM 888 O O . THR A 1 116 ? -5.489 18.388 5.227 1.00 80.19 116 THR A O 1
ATOM 891 N N . GLU A 1 117 ? -6.040 19.401 7.182 1.00 58.53 117 GLU A N 1
ATOM 892 C CA . GLU A 1 117 ? -7.034 20.354 6.661 1.00 58.53 117 GLU A CA 1
ATOM 893 C C . GLU A 1 117 ? -6.344 21.586 6.061 1.00 58.53 117 GLU A C 1
ATOM 895 O O . GLU A 1 117 ? -5.342 22.052 6.659 1.00 58.53 117 GLU A O 1
#

Sequence (117 aa):
VSIKDVGESCAKELLAECKGISPYYYDLYGPRHYSPIDVKAALENITGKRIDIIPIEKDKLSEFVAQKVPGAHVQDIVEMTLAALLGGIMSGDFGSDERTVHGRTELVAALRPLYTE

Foldseek 3Di:
DFPVLVVVVVVDVVPDDDDPDPPDDFAEEAQDDDDVVNVQVLCCVLPVDHDDDDDDDLVCQLVVQVVPDPNVCSVVVSLVVQLCDVVHVCVPVRDDDPRYDYHYQDPNNRCNVVVDD

Radius of gyration: 17.45 Å; chains: 1; bounding box: 38×40×46 Å

Secondary structure (DSSP, 8-state):
--HHHHHHHHHHHHHSPPPSSSS---EEE-SS---HHHHHHHHHHHHSS--------GGGHHHHHHTTS-GGGHHHHHHHHHHHSTTSTTTTTT---TTEEE----HHHHHGGGS--

pLDDT: mean 92.52, std 6.03, range [58.53, 97.75]

Organism: NCBI:txid1237068